Protein AF-A0A8I0L2K0-F1 (afdb_monomer_lite)

Secondary structure (DSSP, 8-state):
-HHHHHHTT--HHHHHHHHHHTTPPPHHHHHHHTT---SPPPSSTT---HHHHHHHHT-GGGGT-----SEEES-SS---EEEPPGGG--

Structure (mmCIF, N/CA/C/O backbone):
data_AF-A0A8I0L2K0-F1
#
_entry.id   AF-A0A8I0L2K0-F1
#
loop_
_atom_site.group_PDB
_atom_site.id
_atom_site.type_symbol
_atom_site.label_atom_id
_atom_site.label_alt_id
_atom_site.label_comp_id
_atom_site.label_asym_id
_atom_site.label_entity_id
_atom_site.label_seq_id
_atom_site.pdbx_PDB_ins_code
_atom_site.Cartn_x
_atom_site.Cartn_y
_atom_site.Cartn_z
_atom_site.occupancy
_atom_site.B_iso_or_equiv
_atom_site.auth_seq_id
_atom_site.auth_comp_id
_atom_site.auth_asym_id
_atom_site.auth_atom_id
_atom_site.pdbx_PDB_model_num
ATOM 1 N N . ARG A 1 1 ? -3.660 -4.235 -9.813 1.00 89.25 1 ARG A N 1
ATOM 2 C CA . ARG A 1 1 ? -2.417 -4.994 -10.127 1.00 89.25 1 ARG A CA 1
ATOM 3 C C . ARG A 1 1 ? -1.898 -5.791 -8.927 1.00 89.25 1 ARG A C 1
ATOM 5 O O . ARG A 1 1 ? -1.782 -6.998 -9.062 1.00 89.25 1 ARG A O 1
ATOM 12 N N . ILE A 1 2 ? -1.645 -5.156 -7.772 1.00 94.94 2 ILE A N 1
ATOM 13 C CA . ILE A 1 2 ? -1.175 -5.821 -6.533 1.00 94.94 2 ILE A CA 1
ATOM 14 C C . ILE A 1 2 ? -2.071 -7.003 -6.130 1.00 94.94 2 ILE A C 1
ATOM 16 O O . ILE A 1 2 ? -1.577 -8.118 -6.019 1.00 94.94 2 ILE A O 1
ATOM 20 N N . PHE A 1 3 ? -3.388 -6.789 -6.036 1.00 94.19 3 PHE A N 1
ATOM 21 C CA . PHE A 1 3 ? -4.356 -7.849 -5.715 1.00 94.19 3 PHE A CA 1
ATOM 22 C C . PHE A 1 3 ? -4.287 -9.042 -6.676 1.00 94.19 3 PHE A C 1
ATOM 24 O O . PHE A 1 3 ? -4.208 -10.177 -6.230 1.00 94.19 3 PHE A O 1
ATOM 31 N N . LYS A 1 4 ? -4.207 -8.798 -7.992 1.00 95.19 4 LYS A N 1
ATOM 32 C CA . LYS A 1 4 ? -4.059 -9.866 -8.996 1.00 95.19 4 LYS A CA 1
ATOM 33 C C . LYS A 1 4 ? -2.783 -10.689 -8.779 1.00 95.19 4 LYS A C 1
ATOM 35 O O . LYS A 1 4 ? -2.828 -11.905 -8.907 1.00 95.19 4 LYS A O 1
ATOM 40 N N . MET A 1 5 ? -1.665 -10.041 -8.438 1.00 95.50 5 MET A N 1
ATOM 41 C CA . MET A 1 5 ? -0.407 -10.742 -8.147 1.00 95.50 5 MET A CA 1
ATOM 42 C C . MET A 1 5 ? -0.510 -11.587 -6.870 1.00 95.50 5 MET A C 1
ATOM 44 O O . MET A 1 5 ? -0.046 -12.725 -6.853 1.00 95.50 5 MET A O 1
ATOM 48 N N . CYS A 1 6 ? -1.181 -11.069 -5.840 1.00 95.19 6 CYS A N 1
ATOM 49 C CA . CYS A 1 6 ? -1.455 -11.819 -4.615 1.00 95.19 6 CYS A CA 1
ATOM 50 C C . CYS A 1 6 ? -2.345 -13.043 -4.888 1.00 95.19 6 CYS A C 1
ATOM 52 O O . CYS A 1 6 ? -2.022 -14.141 -4.452 1.00 95.19 6 CYS A O 1
ATOM 54 N N . VAL A 1 7 ? -3.417 -12.881 -5.675 1.00 94.50 7 VAL A N 1
ATOM 55 C CA . VAL A 1 7 ? -4.312 -13.983 -6.081 1.00 94.50 7 VAL A CA 1
ATOM 56 C C . VAL A 1 7 ? -3.578 -15.027 -6.928 1.00 94.50 7 VAL A C 1
ATOM 58 O O . VAL A 1 7 ? -3.857 -16.212 -6.808 1.00 94.50 7 VAL A O 1
ATOM 61 N N . SER A 1 8 ? -2.587 -14.623 -7.732 1.00 95.69 8 SER A N 1
ATOM 62 C CA . SER A 1 8 ? -1.720 -15.563 -8.460 1.00 95.69 8 SER A CA 1
ATOM 63 C C . SER A 1 8 ? -0.682 -16.289 -7.587 1.00 95.69 8 SER A C 1
ATOM 65 O O . SER A 1 8 ? 0.157 -17.004 -8.125 1.00 95.69 8 SER A O 1
ATOM 67 N N . GLY A 1 9 ? -0.704 -16.095 -6.264 1.00 95.38 9 GLY A N 1
ATOM 68 C CA . GLY A 1 9 ? 0.169 -16.786 -5.310 1.00 95.38 9 GLY A CA 1
ATOM 69 C C . GLY A 1 9 ? 1.465 -16.054 -4.954 1.00 95.38 9 GLY A C 1
ATOM 70 O O . GLY A 1 9 ? 2.310 -16.628 -4.271 1.00 95.38 9 GLY A O 1
ATOM 71 N N . MET A 1 10 ? 1.656 -14.799 -5.382 1.00 96.31 10 MET A N 1
ATOM 72 C CA . MET A 1 10 ? 2.846 -14.033 -4.991 1.00 96.31 10 MET A CA 1
ATOM 73 C C . MET A 1 10 ? 2.696 -13.452 -3.585 1.00 96.31 10 MET A C 1
ATOM 75 O O . MET A 1 10 ? 1.736 -12.739 -3.292 1.00 96.31 10 MET A O 1
ATOM 79 N N . GLY A 1 11 ? 3.698 -13.681 -2.739 1.00 95.62 11 GLY A N 1
ATOM 80 C CA . GLY A 1 11 ? 3.762 -13.080 -1.410 1.00 95.62 11 GLY A CA 1
ATOM 81 C C . GLY A 1 11 ? 4.083 -11.574 -1.447 1.00 95.62 11 GLY A C 1
ATOM 82 O O . GLY A 1 11 ? 4.654 -11.084 -2.429 1.00 95.62 11 GLY A O 1
ATOM 83 N N . PRO A 1 12 ? 3.805 -10.823 -0.360 1.00 96.25 12 PRO A N 1
ATOM 84 C CA . PRO A 1 12 ? 4.067 -9.382 -0.285 1.00 96.25 12 PRO A CA 1
ATOM 85 C C . PRO A 1 12 ? 5.501 -8.982 -0.656 1.00 96.25 12 PRO A C 1
ATOM 87 O O . PRO A 1 12 ? 5.694 -8.000 -1.371 1.00 96.25 12 PRO A O 1
ATOM 90 N N . SER A 1 13 ? 6.503 -9.764 -0.240 1.00 96.81 13 SER A N 1
ATOM 91 C CA . SER A 1 13 ? 7.914 -9.506 -0.562 1.00 96.81 13 SER A CA 1
ATOM 92 C C . SER A 1 13 ? 8.233 -9.688 -2.047 1.00 96.81 13 SER A C 1
ATOM 94 O O . SER A 1 13 ? 8.959 -8.886 -2.628 1.00 96.81 13 SER A O 1
ATOM 96 N N . GLN A 1 14 ? 7.663 -10.708 -2.694 1.00 96.62 14 GLN A N 1
ATOM 97 C CA . GLN A 1 14 ? 7.854 -10.941 -4.129 1.00 96.62 14 GLN A CA 1
ATOM 98 C C . GLN A 1 14 ? 7.208 -9.823 -4.952 1.00 96.62 14 GLN A C 1
ATOM 100 O O . GLN A 1 14 ? 7.811 -9.313 -5.895 1.00 96.62 14 GLN A O 1
ATOM 105 N N . ILE A 1 15 ? 6.005 -9.402 -4.553 1.00 97.19 15 ILE A N 1
ATOM 106 C CA . ILE A 1 15 ? 5.296 -8.282 -5.174 1.00 97.19 15 ILE A CA 1
ATOM 107 C C . ILE A 1 15 ? 6.101 -6.987 -5.030 1.00 97.19 15 ILE A C 1
ATOM 109 O O . ILE A 1 15 ? 6.293 -6.276 -6.015 1.00 97.19 15 ILE A O 1
ATOM 113 N N . ALA A 1 16 ? 6.594 -6.696 -3.826 1.00 96.31 16 ALA A N 1
ATOM 114 C CA . ALA A 1 16 ? 7.423 -5.530 -3.543 1.00 96.31 16 ALA A CA 1
ATOM 115 C C . ALA A 1 16 ? 8.682 -5.484 -4.429 1.00 96.31 16 ALA A C 1
ATOM 117 O O . ALA A 1 16 ? 8.945 -4.474 -5.087 1.00 96.31 16 ALA A O 1
ATOM 118 N N . ASN A 1 17 ? 9.408 -6.600 -4.525 1.00 95.94 17 ASN A N 1
ATOM 119 C CA . ASN A 1 17 ? 10.594 -6.705 -5.377 1.00 95.94 17 ASN A CA 1
ATOM 120 C C . ASN A 1 17 ? 10.252 -6.500 -6.856 1.00 95.94 17 ASN A C 1
ATOM 122 O O . ASN A 1 17 ? 10.950 -5.765 -7.551 1.00 95.94 17 ASN A O 1
ATOM 126 N N . LYS A 1 18 ? 9.152 -7.095 -7.333 1.00 96.31 18 LYS A N 1
ATOM 127 C CA . LYS A 1 18 ? 8.703 -6.948 -8.722 1.00 96.31 18 LYS A CA 1
ATOM 128 C C . LYS A 1 18 ? 8.347 -5.498 -9.059 1.00 96.31 18 LYS A C 1
ATOM 130 O O . LYS A 1 18 ? 8.784 -4.995 -10.086 1.00 96.31 18 LYS A O 1
ATOM 135 N N . LEU A 1 19 ? 7.599 -4.812 -8.193 1.00 95.69 19 LEU A N 1
ATOM 136 C CA . LEU A 1 19 ? 7.231 -3.405 -8.398 1.00 95.69 19 LEU A CA 1
ATOM 137 C C . LEU A 1 19 ? 8.450 -2.477 -8.376 1.00 95.69 19 LEU A C 1
ATOM 139 O O . LEU A 1 19 ? 8.531 -1.561 -9.193 1.00 95.69 19 LEU A O 1
ATOM 143 N N . SER A 1 20 ? 9.403 -2.747 -7.480 1.00 94.50 20 SER A N 1
ATOM 144 C CA . SER A 1 20 ? 10.659 -1.994 -7.402 1.00 94.50 20 SER A CA 1
ATOM 145 C C . SER A 1 20 ? 11.516 -2.209 -8.656 1.00 94.50 20 SER A C 1
ATOM 147 O O . SER A 1 20 ? 12.037 -1.250 -9.219 1.00 94.50 20 SER A O 1
ATOM 149 N N . ALA A 1 21 ? 11.607 -3.449 -9.153 1.00 94.94 21 ALA A N 1
ATOM 150 C CA . ALA A 1 21 ? 12.336 -3.784 -10.380 1.00 94.94 21 ALA A CA 1
ATOM 151 C C . ALA A 1 21 ? 11.714 -3.148 -11.634 1.00 94.94 21 ALA A C 1
ATOM 153 O O . ALA A 1 21 ? 12.426 -2.678 -12.518 1.00 94.94 21 ALA A O 1
ATOM 154 N N . GLU A 1 22 ? 10.384 -3.082 -11.694 1.00 96.00 22 GLU A N 1
ATOM 155 C CA . GLU A 1 22 ? 9.642 -2.410 -12.765 1.00 96.00 22 GLU A CA 1
ATOM 156 C C . GLU A 1 22 ? 9.650 -0.872 -12.646 1.00 96.00 22 GLU A C 1
ATOM 158 O O . GLU A 1 22 ? 9.051 -0.201 -13.486 1.00 96.00 22 GLU A O 1
ATOM 163 N N . LYS A 1 23 ? 10.306 -0.306 -11.620 1.00 94.19 23 LYS A N 1
ATOM 164 C CA . LYS A 1 23 ? 10.343 1.138 -11.324 1.00 94.19 23 LYS A CA 1
ATOM 165 C C . LYS A 1 23 ? 8.947 1.765 -11.242 1.00 94.19 23 LYS A C 1
ATOM 167 O O . LYS A 1 23 ? 8.705 2.872 -11.724 1.00 94.19 23 LYS A O 1
ATOM 172 N N . VAL A 1 24 ? 8.004 1.051 -10.626 1.00 94.94 24 VAL A N 1
ATOM 173 C CA . VAL A 1 24 ? 6.668 1.591 -10.352 1.00 94.94 24 VAL A CA 1
ATOM 174 C C . VAL A 1 24 ? 6.776 2.580 -9.184 1.00 94.94 24 VAL A C 1
ATOM 176 O O . VAL A 1 24 ? 7.264 2.180 -8.125 1.00 94.94 24 VAL A O 1
ATOM 179 N N . PRO A 1 25 ? 6.316 3.840 -9.318 1.00 93.31 25 PRO A N 1
ATOM 180 C CA . PRO A 1 25 ? 6.377 4.812 -8.229 1.00 93.31 25 PRO A CA 1
ATOM 181 C C . PRO A 1 25 ? 5.542 4.345 -7.036 1.00 93.31 25 PRO A C 1
ATOM 183 O O . PRO A 1 25 ? 4.415 3.867 -7.194 1.00 93.31 25 PRO A O 1
ATOM 186 N N . THR A 1 26 ? 6.089 4.497 -5.833 1.00 92.94 26 THR A N 1
ATOM 187 C CA . THR A 1 26 ? 5.339 4.285 -4.591 1.00 92.94 26 THR A CA 1
ATOM 188 C C . THR A 1 26 ? 4.209 5.317 -4.466 1.00 92.94 26 THR A C 1
ATOM 190 O O . THR A 1 26 ? 4.263 6.374 -5.103 1.00 92.94 26 THR A O 1
ATOM 193 N N . PRO A 1 27 ? 3.175 5.073 -3.635 1.00 91.25 27 PRO A N 1
ATOM 194 C CA . PRO A 1 27 ? 2.073 6.023 -3.473 1.00 91.25 27 PRO A CA 1
ATOM 195 C C . PRO A 1 27 ? 2.546 7.431 -3.082 1.00 91.25 27 PRO A C 1
ATOM 197 O O . PRO A 1 27 ? 2.035 8.418 -3.607 1.00 91.25 27 PRO A O 1
ATOM 200 N N . THR A 1 28 ? 3.561 7.521 -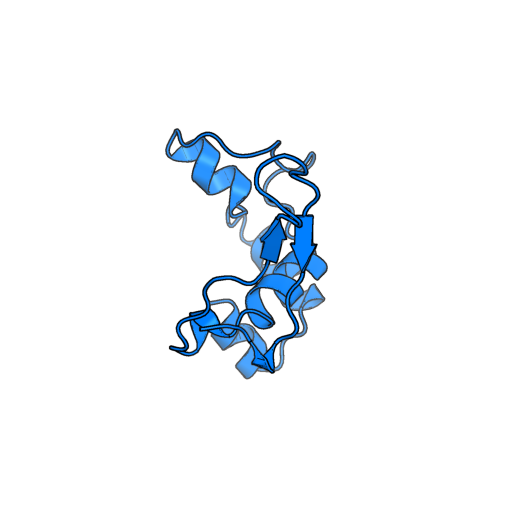2.216 1.00 90.94 28 THR A N 1
ATOM 201 C CA . THR A 1 28 ? 4.179 8.787 -1.802 1.00 90.94 28 THR A CA 1
ATOM 202 C C . THR A 1 28 ? 4.856 9.501 -2.971 1.00 90.94 28 THR A C 1
ATOM 204 O O . THR A 1 28 ? 4.596 10.680 -3.195 1.00 90.94 28 THR A O 1
ATOM 207 N N . GLU A 1 29 ? 5.686 8.795 -3.746 1.00 92.25 29 GLU A N 1
ATOM 208 C CA . GLU A 1 29 ? 6.369 9.366 -4.917 1.00 92.25 29 GLU A CA 1
ATOM 209 C C . GLU A 1 29 ? 5.373 9.832 -5.981 1.00 92.25 29 GLU A C 1
ATOM 211 O O . GLU A 1 29 ? 5.533 10.911 -6.549 1.00 92.25 29 GLU A O 1
ATOM 216 N N . TYR A 1 30 ? 4.313 9.053 -6.212 1.00 93.38 30 TYR A N 1
ATOM 217 C CA . TYR A 1 30 ? 3.246 9.428 -7.133 1.00 93.38 30 TYR A CA 1
ATOM 218 C C . TYR A 1 30 ? 2.504 10.687 -6.667 1.00 93.38 30 TYR A C 1
ATOM 220 O O . TYR A 1 30 ? 2.234 11.575 -7.467 1.00 93.38 30 TYR A O 1
ATOM 228 N N . TRP A 1 31 ? 2.185 10.817 -5.375 1.00 93.25 31 TRP A N 1
ATOM 229 C CA . TRP A 1 31 ? 1.520 12.026 -4.875 1.00 93.25 31 TRP A CA 1
ATOM 230 C C . TRP A 1 31 ? 2.392 13.273 -4.988 1.00 93.25 31 TRP A C 1
ATOM 232 O O . TRP A 1 31 ? 1.882 14.336 -5.341 1.00 93.25 31 TRP A O 1
ATOM 242 N N . ILE A 1 32 ? 3.695 13.132 -4.750 1.00 91.31 32 ILE A N 1
ATOM 243 C CA . ILE A 1 32 ? 4.659 14.215 -4.951 1.00 91.31 32 ILE A CA 1
ATOM 244 C C . ILE A 1 32 ? 4.715 14.610 -6.432 1.00 91.31 32 ILE A C 1
ATOM 246 O O . ILE A 1 32 ? 4.683 15.802 -6.734 1.00 91.31 32 ILE A O 1
ATOM 250 N N . SER A 1 33 ? 4.726 13.644 -7.359 1.00 90.69 33 SER A N 1
ATOM 251 C CA . SER A 1 33 ? 4.784 13.942 -8.797 1.00 90.69 33 SER A CA 1
ATOM 252 C C . SER A 1 33 ? 3.537 14.659 -9.323 1.00 90.69 33 SER A C 1
ATOM 254 O O . SER A 1 33 ? 3.648 15.472 -10.237 1.00 90.69 33 SER A O 1
ATOM 256 N N . VAL A 1 34 ? 2.365 14.435 -8.717 1.00 94.25 34 VAL A N 1
ATOM 257 C CA . VAL A 1 34 ? 1.124 15.170 -9.036 1.00 94.25 34 VAL A CA 1
ATOM 258 C C . VAL A 1 34 ? 0.944 16.460 -8.219 1.00 94.25 34 VAL A C 1
ATOM 260 O O . VAL A 1 34 ? -0.132 17.057 -8.240 1.00 94.25 34 VAL A O 1
ATOM 263 N N . GLY A 1 35 ? 1.963 16.894 -7.470 1.00 90.94 35 GLY A N 1
ATOM 264 C CA . GLY A 1 35 ? 1.949 18.154 -6.719 1.00 90.94 35 GLY A CA 1
ATOM 265 C C . GLY A 1 35 ? 1.112 18.135 -5.434 1.00 90.94 35 GLY A C 1
ATOM 266 O O . GLY A 1 35 ? 0.799 19.192 -4.882 1.00 90.94 35 GLY A O 1
ATOM 267 N N . ARG A 1 36 ? 0.735 16.956 -4.924 1.00 91.56 36 ARG A N 1
ATOM 268 C CA . ARG A 1 36 ? 0.042 16.837 -3.634 1.00 91.56 36 ARG A CA 1
ATOM 269 C C . ARG A 1 36 ? 1.048 16.793 -2.489 1.00 91.56 36 ARG A C 1
ATOM 271 O O . ARG A 1 36 ? 2.022 16.046 -2.524 1.00 91.56 36 ARG A O 1
ATOM 278 N N . LYS A 1 37 ? 0.756 17.539 -1.418 1.00 85.56 37 LYS A N 1
ATOM 279 C CA . LYS A 1 37 ? 1.514 17.457 -0.164 1.00 85.56 37 LYS A CA 1
ATOM 280 C C . LYS A 1 37 ? 1.361 16.050 0.426 1.00 85.56 37 LYS A C 1
ATOM 282 O O . LYS A 1 37 ? 0.286 15.689 0.900 1.00 85.56 37 LYS A O 1
ATOM 287 N N . CYS A 1 38 ? 2.434 15.271 0.386 1.00 85.06 38 CYS A N 1
ATOM 288 C CA . CYS A 1 38 ? 2.568 13.986 1.065 1.00 85.06 38 CYS A CA 1
ATOM 289 C C . CYS A 1 38 ? 3.738 14.054 2.061 1.00 85.06 38 CYS A C 1
ATOM 291 O O . CYS A 1 38 ? 4.462 15.048 2.104 1.00 85.06 38 CYS A O 1
ATOM 293 N N . GLY A 1 39 ? 3.902 13.010 2.876 1.00 82.56 39 GLY A N 1
ATOM 294 C CA . GLY A 1 39 ? 5.095 12.832 3.699 1.00 82.56 39 GLY A CA 1
ATOM 295 C C . GLY A 1 39 ? 6.362 12.647 2.858 1.00 82.56 39 GLY A C 1
ATOM 296 O O . GLY A 1 39 ? 6.341 12.718 1.630 1.00 82.56 39 GLY A O 1
ATOM 297 N N . ASN A 1 40 ? 7.476 12.390 3.539 1.00 84.75 40 ASN A N 1
ATOM 298 C CA . ASN A 1 40 ? 8.772 12.263 2.880 1.00 84.75 40 ASN A CA 1
ATOM 299 C C . ASN A 1 40 ? 8.809 11.043 1.939 1.00 84.75 40 ASN A C 1
ATOM 301 O O . ASN A 1 40 ? 8.342 9.967 2.335 1.00 84.75 40 ASN A O 1
ATOM 305 N N . PRO A 1 41 ? 9.369 11.183 0.722 1.00 82.44 41 PRO A N 1
ATOM 306 C CA . PRO A 1 41 ? 9.580 10.056 -0.177 1.00 82.44 41 PRO A CA 1
ATOM 307 C C . PRO A 1 41 ? 10.550 9.033 0.437 1.00 82.44 41 PRO A C 1
ATOM 309 O O . PRO A 1 41 ? 11.313 9.371 1.350 1.00 82.44 41 PRO A O 1
ATOM 312 N N . PRO A 1 42 ? 10.538 7.778 -0.046 1.00 82.38 42 PRO A N 1
ATOM 313 C CA . PRO A 1 42 ? 11.531 6.796 0.365 1.00 82.38 42 PRO A CA 1
ATOM 314 C C . PRO A 1 42 ? 12.946 7.290 0.030 1.00 82.38 42 PRO A C 1
ATOM 316 O O . PRO A 1 42 ? 13.164 7.934 -0.994 1.00 82.38 42 PRO A O 1
ATOM 319 N N . SER A 1 43 ? 13.924 6.961 0.881 1.00 87.12 43 SER A N 1
ATOM 320 C CA . SER A 1 43 ? 15.332 7.332 0.658 1.00 87.12 43 SER A CA 1
ATOM 321 C C . SER A 1 43 ? 15.906 6.724 -0.624 1.00 87.12 43 SER A C 1
ATOM 323 O O . SER A 1 43 ? 16.801 7.300 -1.235 1.00 87.12 43 SER A O 1
ATOM 325 N N . VAL A 1 44 ? 15.387 5.562 -1.026 1.00 88.69 44 VAL A N 1
ATOM 326 C CA . VAL A 1 44 ? 15.714 4.896 -2.287 1.00 88.69 44 VAL A CA 1
ATOM 327 C C . VAL A 1 44 ? 14.511 5.035 -3.226 1.00 88.69 44 VAL A C 1
ATOM 329 O O . VAL A 1 44 ? 13.416 4.609 -2.845 1.00 88.69 44 VAL A O 1
ATOM 332 N N . PRO A 1 45 ? 14.689 5.590 -4.439 1.00 90.38 45 PRO A N 1
ATOM 333 C CA . PRO A 1 45 ? 13.605 5.708 -5.409 1.00 90.38 45 PRO A CA 1
ATOM 334 C C . PRO A 1 45 ? 12.965 4.356 -5.740 1.00 90.38 45 PRO A C 1
ATOM 336 O O . PRO A 1 45 ? 13.662 3.346 -5.851 1.00 90.38 45 PRO A O 1
ATOM 339 N N . PHE A 1 46 ? 11.645 4.342 -5.933 1.00 93.00 46 PHE A N 1
ATOM 340 C CA . PHE A 1 46 ? 10.842 3.160 -6.281 1.00 93.00 46 PHE A CA 1
ATOM 341 C C . PHE A 1 46 ? 10.904 2.015 -5.262 1.00 93.00 46 PHE A C 1
ATOM 343 O O . PHE A 1 46 ? 10.562 0.877 -5.583 1.00 93.00 46 PHE A O 1
ATOM 350 N N . HIS A 1 47 ? 11.341 2.280 -4.031 1.00 94.06 47 HIS A N 1
ATOM 351 C CA . HIS A 1 47 ? 11.483 1.237 -3.027 1.00 94.06 47 HIS A CA 1
ATOM 352 C C . HIS A 1 47 ? 10.130 0.842 -2.421 1.00 94.06 47 HIS A C 1
ATOM 354 O O . HIS A 1 47 ? 9.595 1.511 -1.530 1.00 94.06 47 HIS A O 1
ATOM 360 N N . TRP A 1 48 ? 9.592 -0.294 -2.864 1.00 94.62 48 TRP A N 1
ATOM 361 C CA . TRP A 1 48 ? 8.418 -0.901 -2.247 1.00 94.62 48 TRP A CA 1
ATOM 362 C C . TRP A 1 48 ? 8.831 -1.767 -1.057 1.00 94.62 48 TRP A C 1
ATOM 364 O O . TRP A 1 48 ? 9.465 -2.804 -1.213 1.00 94.62 48 TRP A O 1
ATOM 374 N N . CYS A 1 49 ? 8.424 -1.372 0.148 1.00 92.94 49 CYS A N 1
ATOM 375 C CA . CYS A 1 49 ? 8.573 -2.202 1.341 1.00 92.94 49 CYS A CA 1
ATOM 376 C C . CYS A 1 49 ? 7.475 -3.292 1.385 1.00 92.94 49 CYS A C 1
ATOM 378 O O . CYS A 1 49 ? 6.304 -2.973 1.149 1.00 92.94 49 CYS A O 1
ATOM 380 N N . PRO A 1 50 ? 7.779 -4.553 1.758 1.00 94.75 50 PRO A N 1
ATOM 381 C CA . PRO A 1 50 ? 6.771 -5.611 1.899 1.00 94.75 50 PRO A CA 1
ATOM 382 C C . PRO A 1 50 ? 5.620 -5.246 2.849 1.00 94.75 50 PRO A C 1
ATOM 384 O O . PRO A 1 50 ? 4.465 -5.581 2.583 1.00 94.75 50 PRO A O 1
ATOM 387 N N . ALA A 1 51 ? 5.904 -4.490 3.917 1.00 94.25 51 ALA A N 1
ATOM 388 C CA . ALA A 1 51 ? 4.884 -3.995 4.844 1.00 94.25 51 ALA A CA 1
ATOM 389 C C . ALA A 1 51 ? 3.887 -3.039 4.164 1.00 94.25 51 ALA A C 1
ATOM 391 O O . ALA A 1 51 ? 2.705 -3.028 4.499 1.00 94.25 51 ALA A O 1
ATOM 392 N N . MET A 1 52 ? 4.334 -2.267 3.167 1.00 93.25 52 MET A N 1
ATOM 393 C CA . MET A 1 52 ? 3.461 -1.406 2.367 1.00 93.25 52 MET A CA 1
ATOM 394 C C . MET A 1 52 ? 2.454 -2.241 1.572 1.00 93.25 52 MET A C 1
ATOM 396 O O . MET A 1 52 ? 1.264 -1.935 1.572 1.00 93.25 52 MET A O 1
ATOM 400 N N . ILE A 1 53 ? 2.919 -3.329 0.952 1.00 95.56 53 ILE A N 1
ATOM 401 C CA . ILE A 1 53 ? 2.066 -4.261 0.207 1.00 95.56 53 ILE A CA 1
ATOM 402 C C . ILE A 1 53 ? 1.067 -4.948 1.138 1.00 95.56 53 ILE A C 1
ATOM 404 O O . ILE A 1 53 ? -0.122 -4.981 0.830 1.00 95.56 53 ILE A O 1
ATOM 408 N N . ALA A 1 54 ? 1.519 -5.427 2.300 1.00 95.38 54 ALA A N 1
ATOM 409 C CA . ALA A 1 54 ? 0.641 -6.026 3.302 1.00 95.38 54 ALA A CA 1
ATOM 410 C C . ALA A 1 54 ? -0.447 -5.043 3.776 1.00 95.38 54 ALA A C 1
ATOM 412 O O . ALA A 1 54 ? -1.619 -5.403 3.839 1.00 95.38 54 ALA A O 1
ATOM 413 N N . ASN A 1 55 ? -0.088 -3.780 4.025 1.00 92.62 55 ASN A N 1
ATOM 414 C CA . ASN A 1 55 ? -1.042 -2.738 4.411 1.00 92.62 55 ASN A CA 1
ATOM 415 C C . ASN A 1 55 ? -2.059 -2.412 3.310 1.00 92.62 55 ASN A C 1
ATOM 417 O O . ASN A 1 55 ? -3.203 -2.087 3.619 1.00 92.62 55 ASN A O 1
ATOM 421 N N . ILE A 1 56 ? -1.661 -2.478 2.035 1.00 94.00 56 ILE A N 1
ATOM 422 C CA . ILE A 1 56 ? -2.585 -2.312 0.905 1.00 94.00 56 ILE A CA 1
ATOM 423 C C . ILE A 1 56 ? -3.557 -3.491 0.843 1.00 94.00 56 ILE A C 1
ATOM 425 O O . ILE A 1 56 ? -4.754 -3.273 0.702 1.00 94.00 56 ILE A O 1
ATOM 429 N N . LEU A 1 57 ? -3.058 -4.720 0.989 1.00 93.38 57 LEU A N 1
ATOM 430 C CA . LEU A 1 57 ? -3.876 -5.935 0.940 1.00 93.38 57 LEU A CA 1
ATOM 431 C C . LEU A 1 57 ? -4.830 -6.060 2.140 1.00 93.38 57 LEU A C 1
ATOM 433 O O . LEU A 1 57 ? -5.911 -6.611 1.988 1.00 93.38 57 LEU A O 1
ATOM 437 N N . LYS A 1 58 ? -4.462 -5.527 3.314 1.00 91.56 58 LYS A N 1
ATOM 438 C CA . LYS A 1 58 ? -5.298 -5.545 4.531 1.00 91.56 58 LYS A CA 1
ATOM 439 C C . LYS A 1 58 ? -6.503 -4.590 4.465 1.00 91.56 58 LYS A C 1
ATOM 441 O O . LYS A 1 58 ? -7.423 -4.701 5.270 1.00 91.56 58 LYS A O 1
ATOM 446 N N . ARG A 1 59 ? -6.500 -3.610 3.559 1.00 88.94 59 ARG A N 1
ATOM 447 C CA . ARG A 1 59 ? -7.570 -2.607 3.465 1.00 88.94 59 ARG A CA 1
ATOM 448 C C . ARG A 1 59 ? -8.800 -3.180 2.766 1.00 88.94 59 ARG A C 1
ATOM 450 O O . ARG A 1 59 ? -8.801 -3.334 1.547 1.00 88.94 59 ARG A O 1
ATOM 457 N N . GLN A 1 60 ? -9.845 -3.429 3.549 1.00 83.38 60 GLN A N 1
ATOM 458 C CA . GLN A 1 60 ? -11.146 -3.904 3.070 1.00 83.38 60 GLN A CA 1
ATOM 459 C C . GLN A 1 60 ? -11.859 -2.896 2.152 1.00 83.38 60 GLN A C 1
ATOM 461 O O . GLN A 1 60 ? -12.662 -3.290 1.316 1.00 83.38 60 GLN A O 1
ATOM 466 N N . GLU A 1 61 ? -11.486 -1.610 2.193 1.00 87.19 61 GLU A N 1
ATOM 467 C CA . GLU A 1 61 ? -12.024 -0.599 1.270 1.00 87.19 61 GLU A CA 1
ATOM 468 C C . GLU A 1 61 ? -11.789 -0.957 -0.204 1.00 87.19 61 GLU A C 1
ATOM 470 O O . GLU A 1 61 ? -12.551 -0.567 -1.084 1.00 87.19 61 GLU A O 1
ATOM 475 N N . TYR A 1 62 ? -10.732 -1.719 -0.494 1.00 87.75 62 TYR A N 1
ATOM 476 C CA . TYR A 1 62 ? -10.447 -2.176 -1.851 1.00 87.75 62 TYR A CA 1
ATOM 477 C C . TYR A 1 62 ? -11.306 -3.372 -2.293 1.00 87.75 62 TYR A C 1
ATOM 479 O O . TYR A 1 62 ? -11.271 -3.721 -3.472 1.00 87.75 62 TYR A O 1
ATOM 487 N N . CYS A 1 63 ? -12.079 -3.972 -1.383 1.00 85.06 63 CYS A N 1
ATOM 488 C CA . CYS A 1 63 ? -13.028 -5.053 -1.655 1.00 85.06 63 CYS A CA 1
ATOM 489 C C . CYS A 1 63 ? -14.462 -4.551 -1.907 1.00 85.06 63 CYS A C 1
ATOM 491 O O . CYS A 1 63 ? -15.319 -5.354 -2.262 1.00 85.06 63 CYS A O 1
ATOM 493 N N . GLY A 1 64 ? 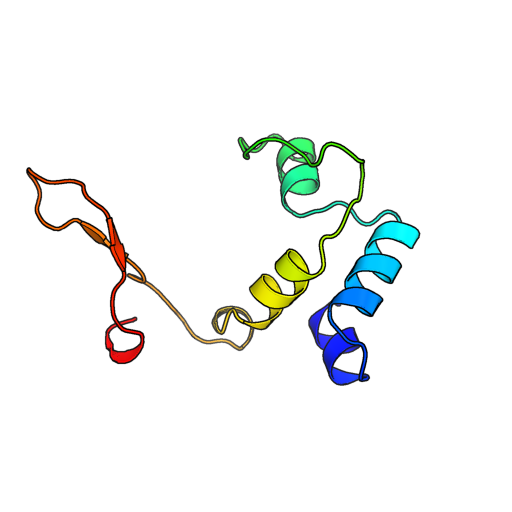-14.716 -3.242 -1.777 1.00 82.56 64 GLY A N 1
ATOM 494 C CA . GLY A 1 64 ? -16.041 -2.633 -1.962 1.00 82.56 64 GLY A CA 1
ATOM 495 C C . GLY A 1 64 ? -16.724 -2.205 -0.662 1.00 82.56 64 GLY A C 1
ATOM 496 O O . GLY A 1 64 ? -17.793 -1.600 -0.716 1.00 82.56 64 GLY A O 1
ATOM 497 N N . ASP A 1 65 ? -16.097 -2.457 0.488 1.00 83.44 65 ASP A N 1
ATOM 498 C CA . ASP A 1 65 ? -16.595 -2.005 1.783 1.00 83.44 65 ASP A CA 1
ATOM 499 C C . ASP A 1 65 ? -16.367 -0.500 1.967 1.00 83.44 65 ASP A C 1
ATOM 501 O O . ASP A 1 65 ? -15.331 0.054 1.589 1.00 83.44 65 ASP A O 1
ATOM 505 N N . THR A 1 66 ? -17.316 0.178 2.605 1.00 83.75 66 THR A N 1
ATOM 506 C CA . THR A 1 66 ? -17.097 1.542 3.095 1.00 83.75 66 THR A CA 1
ATOM 507 C C . THR A 1 66 ? -16.599 1.454 4.531 1.00 83.75 66 THR A C 1
ATOM 509 O O . THR A 1 66 ? -17.191 0.756 5.341 1.00 83.75 66 THR A O 1
ATOM 512 N N . VAL A 1 67 ? -15.470 2.102 4.835 1.00 81.06 67 VAL A N 1
ATOM 513 C CA . VAL A 1 67 ? -14.877 2.075 6.180 1.00 81.06 67 VAL A CA 1
ATOM 514 C C . VAL A 1 67 ? -14.481 3.472 6.606 1.00 81.06 67 VAL A C 1
ATOM 516 O O . VAL A 1 67 ? -13.460 4.021 6.188 1.00 81.06 67 VAL A O 1
ATOM 519 N N . ASN A 1 68 ? -15.272 4.032 7.499 1.00 82.44 68 ASN A N 1
ATOM 520 C CA . ASN A 1 68 ? -15.102 5.337 8.094 1.00 82.44 68 ASN A CA 1
ATOM 521 C C . ASN A 1 68 ? -14.897 5.209 9.605 1.00 82.44 68 ASN A C 1
ATOM 523 O O . ASN A 1 68 ? -15.123 4.174 10.228 1.00 82.44 68 ASN A O 1
ATOM 527 N N . PHE A 1 69 ? -14.437 6.303 10.213 1.00 83.12 69 PHE A N 1
ATOM 528 C CA . PHE A 1 69 ? -14.320 6.442 11.669 1.00 83.12 69 PHE A CA 1
ATOM 529 C C . PHE A 1 69 ? -13.413 5.414 12.370 1.00 83.12 69 PHE A C 1
ATOM 531 O O . PHE A 1 69 ? -13.573 5.171 13.563 1.00 83.12 69 PHE A O 1
ATOM 538 N N . ARG A 1 70 ? -12.377 4.907 11.6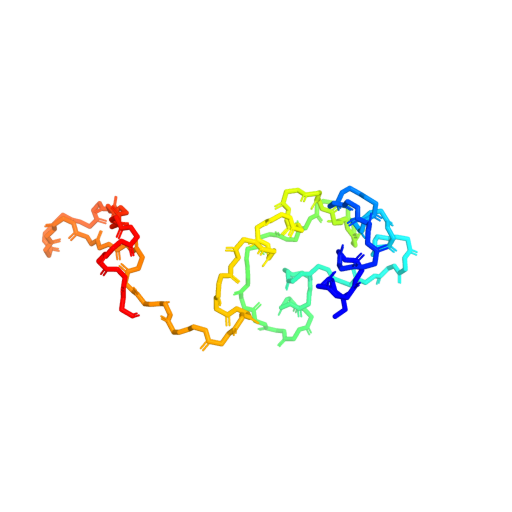79 1.00 83.81 70 ARG A N 1
ATOM 539 C CA . ARG A 1 70 ? -11.345 4.007 12.247 1.00 83.81 70 ARG A CA 1
ATOM 540 C C . ARG A 1 70 ? -10.708 4.529 13.545 1.00 83.81 70 ARG A C 1
ATOM 542 O O . ARG A 1 70 ? -10.220 3.753 14.359 1.00 83.81 70 ARG A O 1
ATOM 549 N N . SER A 1 71 ? -10.692 5.846 13.740 1.00 87.38 71 SER A N 1
ATOM 550 C CA . SER A 1 71 ? -10.202 6.481 14.963 1.00 87.38 71 SER A CA 1
ATOM 551 C C . SER A 1 71 ? -11.049 7.687 15.349 1.00 87.38 71 SER A C 1
ATOM 553 O O . SER A 1 71 ? -11.532 8.413 14.481 1.00 87.38 71 SER A O 1
ATOM 555 N N . THR A 1 72 ? -11.152 7.949 16.649 1.00 88.38 72 THR A N 1
ATOM 556 C CA . THR A 1 72 ? -11.816 9.121 17.231 1.00 88.38 72 THR A CA 1
ATOM 557 C C . THR A 1 72 ? -10.880 9.855 18.189 1.00 88.38 72 THR A C 1
ATOM 559 O O . THR A 1 72 ? -9.873 9.312 18.639 1.00 88.38 72 THR A O 1
ATOM 562 N N . THR A 1 73 ? -11.192 11.105 18.522 1.00 89.38 73 THR A N 1
ATOM 563 C CA . THR A 1 73 ? -10.523 11.818 19.622 1.00 89.38 73 THR A CA 1
ATOM 564 C C . THR A 1 73 ? -11.284 11.606 20.922 1.00 89.38 73 THR A C 1
ATOM 566 O O . THR A 1 73 ? -12.514 11.595 20.900 1.00 89.38 73 THR A O 1
ATOM 569 N N . LYS A 1 74 ? -10.575 11.491 22.053 1.00 85.31 74 LYS A N 1
ATOM 570 C CA . LYS A 1 74 ? -11.199 11.244 23.367 1.00 85.31 74 LYS A CA 1
ATOM 571 C C . LYS A 1 74 ? -12.253 12.295 23.738 1.00 85.31 74 LYS A C 1
ATOM 573 O O . LYS A 1 74 ? -13.281 11.955 24.309 1.00 85.31 74 LYS A O 1
ATOM 578 N N . SER A 1 75 ? -11.998 13.569 23.445 1.00 86.44 75 SER A N 1
ATOM 579 C CA . SER A 1 75 ? -12.985 14.644 23.595 1.00 86.44 75 SER A CA 1
ATOM 580 C C . SER A 1 75 ? -12.599 15.865 22.761 1.00 86.44 75 SER A C 1
ATOM 582 O O . SER A 1 75 ? -11.499 15.940 22.215 1.00 86.44 75 SER A O 1
ATOM 584 N N . PHE A 1 76 ? -13.471 16.876 22.690 1.00 85.94 76 PHE A N 1
ATOM 585 C CA . PHE A 1 76 ? -13.134 18.131 22.013 1.00 85.94 76 PHE A CA 1
ATOM 586 C C . PHE A 1 76 ? -11.870 18.793 22.594 1.00 85.94 76 PHE A C 1
ATOM 588 O O . PHE A 1 76 ? -11.034 19.264 21.824 1.00 85.94 76 PHE A O 1
ATOM 595 N N . LYS A 1 77 ? -11.711 18.771 23.928 1.00 90.81 77 LYS A N 1
ATOM 596 C CA . LYS A 1 77 ? -10.558 19.340 24.651 1.00 90.81 77 LYS A CA 1
ATOM 597 C C . LYS A 1 77 ? -9.319 18.440 24.600 1.00 90.81 77 LYS A C 1
ATOM 599 O O . LYS A 1 77 ? -8.204 18.938 24.675 1.00 90.81 77 LYS A O 1
ATOM 604 N N . ASN A 1 78 ? -9.502 17.125 24.468 1.00 87.75 78 ASN A N 1
ATOM 605 C CA . ASN A 1 78 ? -8.409 16.161 24.399 1.00 87.75 78 ASN A CA 1
ATOM 606 C C . ASN A 1 78 ? -8.366 15.480 23.025 1.00 87.75 78 ASN A C 1
ATOM 608 O O . ASN A 1 78 ? -9.060 14.493 22.772 1.00 87.75 78 ASN A O 1
ATOM 612 N N . LYS A 1 79 ? -7.487 15.995 22.159 1.00 89.69 79 LYS A N 1
ATOM 613 C CA . LYS A 1 79 ? -7.285 15.525 20.782 1.00 89.69 79 LYS A CA 1
ATOM 614 C C . LYS A 1 79 ? -6.444 14.246 20.670 1.00 89.69 79 LYS A C 1
ATOM 616 O O . LYS A 1 79 ? -6.026 13.898 19.569 1.00 89.69 79 LYS A O 1
ATOM 621 N N . LYS A 1 80 ? -6.193 13.526 21.771 1.00 91.50 80 LYS A N 1
ATOM 622 C CA . LYS A 1 80 ? -5.520 12.222 21.712 1.00 91.50 80 LYS A CA 1
ATOM 623 C C . LYS A 1 80 ? -6.336 11.263 20.840 1.00 91.50 80 LYS A C 1
ATOM 625 O O . LYS A 1 80 ? -7.524 11.056 21.097 1.00 91.50 80 LYS A O 1
ATOM 630 N N . ARG A 1 81 ? -5.679 10.696 19.825 1.00 89.56 81 ARG A N 1
ATOM 631 C CA . ARG A 1 81 ? -6.247 9.702 18.911 1.00 89.56 81 ARG A CA 1
ATOM 632 C C . ARG A 1 81 ? -6.454 8.378 19.647 1.00 89.56 81 ARG A C 1
ATOM 634 O O . ARG A 1 81 ? -5.548 7.905 20.330 1.00 89.56 81 ARG A O 1
ATOM 641 N N . VAL A 1 82 ? -7.648 7.820 19.509 1.00 89.50 82 VAL A N 1
ATOM 642 C CA . VAL A 1 82 ? -8.053 6.510 20.020 1.00 89.50 82 VAL A CA 1
ATOM 643 C C . VAL A 1 82 ? -8.594 5.719 18.838 1.00 89.50 82 VAL A C 1
ATOM 645 O O . VAL A 1 82 ? -9.489 6.199 18.139 1.00 89.50 82 VAL A O 1
ATOM 648 N N . ASP A 1 83 ? -8.032 4.543 18.588 1.00 88.25 83 ASP A N 1
ATOM 649 C CA . ASP A 1 83 ? -8.508 3.664 17.523 1.00 88.25 83 ASP A CA 1
ATOM 650 C C . ASP A 1 83 ? -9.789 2.951 17.978 1.00 88.25 83 ASP A C 1
ATOM 652 O O . ASP A 1 83 ? -9.895 2.526 19.131 1.00 88.25 83 ASP A O 1
ATOM 656 N N . ARG A 1 84 ? -10.787 2.886 17.092 1.00 86.06 84 ARG A N 1
ATOM 657 C CA . ARG A 1 84 ? -12.063 2.213 17.368 1.00 86.06 84 ARG A CA 1
ATOM 658 C C . ARG A 1 84 ? -11.954 0.721 17.048 1.00 86.06 84 ARG A C 1
ATOM 660 O O . ARG A 1 84 ? -11.250 0.383 16.091 1.00 86.06 84 ARG A O 1
A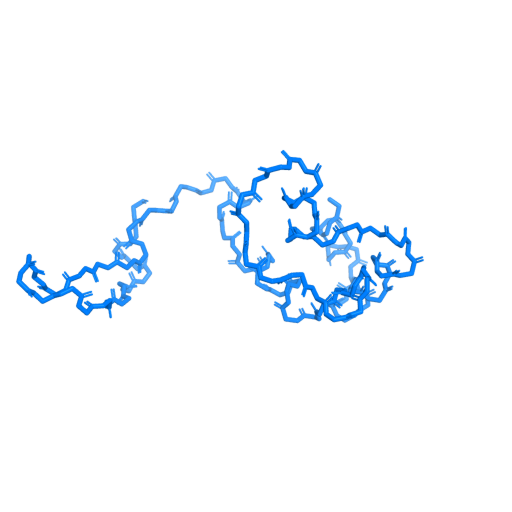TOM 667 N N . PRO A 1 85 ? -12.654 -0.158 17.786 1.00 86.69 85 PRO A N 1
ATOM 668 C CA . PRO A 1 85 ? -12.748 -1.567 17.415 1.00 86.69 85 PRO A CA 1
ATOM 669 C C . PRO A 1 85 ? -13.400 -1.716 16.033 1.00 86.69 85 PRO A C 1
ATOM 671 O O . PRO A 1 85 ? -14.224 -0.891 15.640 1.00 86.69 85 PRO A O 1
ATOM 674 N N . GLU A 1 86 ? -13.031 -2.765 15.294 1.00 81.06 86 GLU A N 1
ATOM 675 C CA . GLU A 1 86 ? -13.467 -2.953 13.898 1.00 81.06 86 GLU A CA 1
ATOM 676 C C . GLU A 1 86 ? -14.994 -3.077 13.764 1.00 81.06 86 GLU A C 1
ATOM 678 O O . GLU A 1 86 ? -15.561 -2.637 12.770 1.00 81.06 86 GLU A O 1
ATOM 683 N N . SER A 1 87 ? -15.672 -3.581 14.801 1.00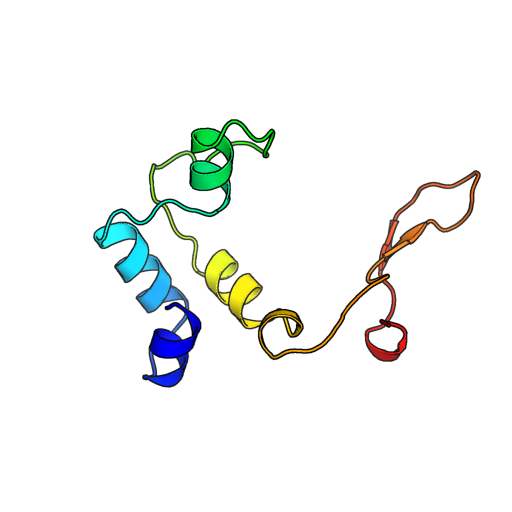 80.75 87 SER A N 1
ATOM 684 C CA . SER A 1 87 ? -17.136 -3.684 14.880 1.00 80.75 87 SER A CA 1
ATOM 685 C C . SER A 1 87 ? -17.871 -2.340 14.915 1.00 80.75 87 SER A C 1
ATOM 687 O O . SER A 1 87 ? -19.078 -2.304 14.711 1.00 80.75 87 SER A O 1
ATOM 689 N N . GLU A 1 88 ? -17.174 -1.245 15.227 1.00 79.44 88 GLU A N 1
ATOM 690 C CA . GLU A 1 88 ? -17.738 0.111 15.298 1.00 79.44 88 GLU A CA 1
ATOM 691 C C . GLU A 1 88 ? -17.392 0.966 14.068 1.00 79.44 88 GLU A C 1
ATOM 693 O O . GLU A 1 88 ? -17.703 2.163 14.034 1.00 79.44 88 GLU A O 1
ATOM 698 N N . TRP A 1 89 ? -16.690 0.399 13.083 1.00 84.00 89 TRP A N 1
ATOM 699 C CA . TRP A 1 89 ? -16.423 1.087 11.823 1.00 84.00 89 TRP A CA 1
ATOM 700 C C . TRP A 1 89 ? -17.712 1.124 10.984 1.00 84.00 89 TRP A C 1
ATOM 702 O O . TRP A 1 89 ? -18.460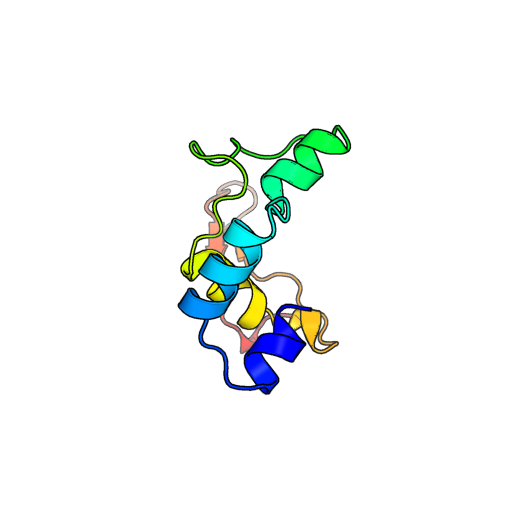 0.149 10.964 1.00 84.00 89 TRP A O 1
ATOM 712 N N . ILE A 1 90 ? -17.980 2.261 10.328 1.00 70.88 90 ILE A N 1
ATOM 713 C CA . ILE A 1 90 ? -19.174 2.488 9.480 1.00 70.88 90 ILE A CA 1
ATOM 714 C C . ILE A 1 90 ? -18.781 2.530 8.013 1.00 70.88 90 ILE A C 1
ATOM 716 O O . ILE A 1 90 ? -17.808 3.262 7.723 1.00 70.88 90 ILE A O 1
#

Sequence (90 aa):
RIFKMCVSGMGPSQIANKLSAEKVPTPTEYWISVGRKCGNPPSVPFHWCPAMIANILKRQEYCGDTVNFRSTTKSFKNKKRVDRPESEWI

Radius of gyration: 16.34 Å; chains: 1; bounding box: 35×36×37 Å

Organism: NCBI:txid611301

InterPro domains:
  IPR011109 DNA-binding recombinase domain [PF07508] (1-90)
  IPR038109 DNA-binding recombinase domain superfamily [G3DSA:3.90.1750.20] (1-89)

pLDDT: mean 90.15, std 5.25, range [70.88, 97.19]

Foldseek 3Di:
DLVVCVVVPDALVRSQVVQLVVQPFDPQRVCVVVVHDDDDGDPDRSRRDSVNSVVVVPDCVVVVDDWPCQWDAPDPVGRDIDGDDPVPTD